Protein AF-X1SZW8-F1 (afdb_monomer_lite)

Structure (mmCIF, N/CA/C/O backbone):
data_AF-X1SZW8-F1
#
_entry.id   AF-X1SZW8-F1
#
loop_
_atom_site.group_PDB
_atom_site.id
_atom_site.type_symbol
_atom_site.label_atom_id
_atom_site.label_alt_id
_atom_site.label_comp_id
_atom_site.label_asym_id
_atom_site.label_entity_id
_atom_site.label_seq_id
_atom_site.pdbx_PDB_ins_code
_atom_site.Cartn_x
_atom_site.Cartn_y
_atom_site.Cartn_z
_atom_site.occupancy
_atom_site.B_iso_or_equiv
_atom_site.auth_seq_id
_atom_site.auth_comp_id
_atom_site.auth_asym_id
_atom_site.auth_atom_id
_atom_site.pdbx_PDB_model_num
ATOM 1 N N . GLU A 1 1 ? -13.299 18.133 14.222 1.00 63.53 1 GLU A N 1
ATOM 2 C CA . GLU A 1 1 ? -12.780 17.682 15.529 1.00 63.53 1 GLU A CA 1
ATOM 3 C C . GLU A 1 1 ? -12.455 16.186 15.470 1.00 63.53 1 GLU A C 1
ATOM 5 O O . GLU A 1 1 ? -13.213 15.377 15.971 1.00 63.53 1 GLU A O 1
ATOM 10 N N . TYR A 1 2 ? -11.349 15.793 14.825 1.00 72.81 2 TYR A N 1
ATOM 11 C CA . TYR A 1 2 ? -11.016 14.365 14.610 1.00 72.81 2 TYR A CA 1
ATOM 12 C C . TYR A 1 2 ? -9.605 13.991 15.074 1.00 72.81 2 TYR A C 1
ATOM 14 O O . TYR A 1 2 ? -9.124 12.897 14.811 1.00 72.81 2 TYR A O 1
ATOM 22 N N . LYS A 1 3 ? -8.923 14.897 15.783 1.00 77.31 3 LYS A N 1
ATOM 23 C CA . LYS A 1 3 ? -7.524 14.712 16.203 1.00 77.31 3 LYS A CA 1
ATOM 24 C C . LYS A 1 3 ? -7.320 13.532 17.163 1.00 77.31 3 LYS A C 1
ATOM 26 O O . LYS A 1 3 ? -6.199 13.070 17.306 1.00 77.31 3 LYS A O 1
ATOM 31 N N . ASN A 1 4 ? -8.398 13.058 17.791 1.00 86.06 4 ASN A N 1
ATOM 32 C CA . ASN A 1 4 ? -8.386 11.962 18.760 1.00 86.06 4 ASN A CA 1
ATOM 33 C C . ASN A 1 4 ? -9.104 10.709 18.239 1.00 86.06 4 ASN A C 1
ATOM 35 O O . ASN A 1 4 ? -9.448 9.838 19.038 1.00 86.06 4 ASN A O 1
ATOM 39 N N . ALA A 1 5 ? -9.388 10.643 16.935 1.00 90.19 5 ALA A N 1
ATOM 40 C CA . ALA A 1 5 ? -9.965 9.448 16.351 1.00 90.19 5 ALA A CA 1
ATOM 41 C C . ALA A 1 5 ? -8.946 8.301 16.402 1.00 90.19 5 ALA A C 1
ATOM 43 O O . ALA A 1 5 ? -7.754 8.528 16.199 1.00 90.19 5 ALA A O 1
ATOM 44 N N . ARG A 1 6 ? -9.408 7.092 16.721 1.00 92.00 6 ARG A N 1
ATOM 45 C CA . ARG A 1 6 ? -8.551 5.913 16.897 1.00 92.00 6 ARG A CA 1
ATOM 46 C C . ARG A 1 6 ? -9.151 4.703 16.208 1.00 92.00 6 ARG A C 1
ATOM 48 O O . ARG A 1 6 ? -10.370 4.558 16.142 1.00 92.00 6 ARG A O 1
ATOM 55 N N . THR A 1 7 ? -8.284 3.829 15.727 1.00 91.94 7 THR A N 1
ATOM 56 C CA . THR A 1 7 ? -8.632 2.503 15.210 1.00 91.94 7 THR A CA 1
ATOM 57 C C . THR A 1 7 ? -8.729 1.481 16.352 1.00 91.94 7 THR A C 1
ATOM 59 O O . THR A 1 7 ? -8.093 1.668 17.396 1.00 91.94 7 THR A O 1
ATOM 62 N N . PRO A 1 8 ? -9.480 0.377 16.178 1.00 91.31 8 PRO A N 1
ATOM 63 C CA . PRO A 1 8 ? -9.496 -0.731 17.130 1.00 91.31 8 PRO A CA 1
ATOM 64 C C . PRO A 1 8 ? -8.089 -1.209 17.511 1.00 91.31 8 PRO A C 1
ATOM 66 O O . PRO A 1 8 ? -7.799 -1.346 18.696 1.00 91.31 8 PRO A O 1
ATOM 69 N N . ILE A 1 9 ? -7.172 -1.354 16.545 1.00 90.75 9 ILE A N 1
ATOM 70 C CA . ILE A 1 9 ? -5.812 -1.835 16.830 1.00 90.75 9 ILE A CA 1
ATOM 71 C C . ILE A 1 9 ? -4.988 -0.870 17.697 1.00 90.75 9 ILE A C 1
ATOM 73 O O . ILE A 1 9 ? -4.223 -1.305 18.557 1.00 90.75 9 ILE A O 1
ATOM 77 N N . GLU A 1 10 ? -5.169 0.442 17.545 1.00 90.62 10 GLU A N 1
ATOM 78 C CA . GLU A 1 10 ? -4.519 1.435 18.412 1.00 90.62 10 GLU A CA 1
ATOM 79 C C . GLU A 1 10 ? -5.088 1.399 19.838 1.00 90.62 10 GLU A C 1
ATOM 81 O O . GLU A 1 10 ? -4.346 1.554 20.811 1.00 90.62 10 GLU A O 1
ATOM 86 N N . VAL A 1 11 ? -6.396 1.154 19.985 1.00 90.75 11 VAL A N 1
ATOM 87 C CA . VAL A 1 11 ? -7.039 0.958 21.295 1.00 90.75 11 VAL A CA 1
ATOM 88 C C . VAL A 1 11 ? -6.495 -0.299 21.974 1.00 90.75 11 VAL A C 1
ATOM 90 O O . VAL A 1 11 ? -6.171 -0.260 23.164 1.00 90.75 11 VAL A O 1
ATOM 93 N N . GLU A 1 12 ? -6.338 -1.394 21.229 1.00 90.56 12 GLU A N 1
ATOM 94 C CA . GLU A 1 12 ? -5.722 -2.627 21.725 1.00 90.56 12 GLU A CA 1
ATOM 95 C C . GLU A 1 12 ? -4.294 -2.400 22.211 1.00 90.56 12 GLU A C 1
ATOM 97 O O . GLU A 1 12 ? -3.946 -2.795 23.329 1.00 90.56 12 GLU A O 1
ATOM 102 N N . GLN A 1 13 ? -3.475 -1.728 21.402 1.00 89.44 13 GLN A N 1
ATOM 103 C CA . GLN A 1 13 ? -2.100 -1.390 21.757 1.00 89.44 13 GLN A CA 1
ATOM 104 C C . GLN A 1 13 ? -2.043 -0.527 23.016 1.00 89.44 13 GLN A C 1
ATOM 106 O O . GLN A 1 13 ? -1.270 -0.830 23.926 1.00 89.44 13 GLN A O 1
ATOM 111 N N . GLU A 1 14 ? -2.897 0.494 23.120 1.00 88.25 14 GLU A N 1
ATOM 112 C CA . GLU A 1 14 ? -2.963 1.345 24.304 1.00 88.25 14 GLU A CA 1
ATOM 113 C C . GLU A 1 14 ? -3.324 0.521 25.546 1.00 88.25 14 GLU A C 1
ATOM 115 O O . GLU A 1 14 ? -2.597 0.555 26.537 1.00 88.25 14 GLU A O 1
ATOM 120 N N . VAL A 1 15 ? -4.398 -0.274 25.494 1.00 88.12 15 VAL A N 1
ATOM 121 C CA . VAL A 1 15 ? -4.843 -1.105 26.625 1.00 88.12 15 VAL A CA 1
ATOM 122 C C . VAL A 1 15 ? -3.770 -2.105 27.052 1.00 88.12 15 VAL A C 1
ATOM 124 O O . VAL A 1 15 ? -3.582 -2.336 28.247 1.00 88.12 15 VAL A O 1
ATOM 127 N N . ARG A 1 16 ? -3.049 -2.683 26.090 1.00 87.12 16 ARG A N 1
ATOM 128 C CA . ARG A 1 16 ? -1.999 -3.674 26.343 1.00 87.12 16 ARG A CA 1
ATOM 129 C C . ARG A 1 16 ? -0.692 -3.045 26.837 1.00 87.12 16 ARG A C 1
ATOM 131 O O . ARG A 1 16 ? 0.057 -3.713 27.544 1.00 87.12 16 ARG A O 1
ATOM 138 N N . SER A 1 17 ? -0.437 -1.782 26.486 1.00 82.94 17 SER A N 1
ATOM 139 C CA . SER A 1 17 ? 0.718 -0.996 26.943 1.00 82.94 17 SER A CA 1
ATOM 140 C C . SER A 1 17 ? 0.560 -0.435 28.359 1.00 82.94 17 SER A C 1
ATOM 142 O O . SER A 1 17 ? 1.560 -0.114 29.003 1.00 82.94 17 SER A O 1
ATOM 144 N N . LEU A 1 18 ? -0.674 -0.339 28.874 1.00 77.94 18 LEU A N 1
ATOM 145 C CA . LEU A 1 18 ? -0.909 0.088 30.249 1.00 77.94 18 LEU A CA 1
ATOM 146 C C . LEU A 1 18 ? -0.235 -0.899 31.216 1.00 77.94 18 LEU A C 1
ATOM 148 O O . LEU A 1 18 ? -0.423 -2.115 31.087 1.00 77.94 18 LEU A O 1
ATOM 152 N N . PRO A 1 19 ? 0.538 -0.410 32.206 1.00 65.00 19 PRO A N 1
ATOM 153 C CA . PRO A 1 19 ? 1.166 -1.284 33.180 1.00 65.00 19 PRO A CA 1
ATOM 154 C C . PRO A 1 19 ? 0.070 -2.106 33.854 1.00 65.00 19 PRO A C 1
ATOM 156 O O . PRO A 1 19 ? -0.912 -1.550 34.352 1.00 65.00 19 PRO A O 1
ATOM 159 N N . ARG A 1 20 ? 0.225 -3.440 33.865 1.00 60.56 20 ARG A N 1
ATOM 160 C CA . ARG A 1 20 ? -0.620 -4.318 34.682 1.00 60.56 20 ARG A CA 1
ATOM 161 C C . ARG A 1 20 ? -0.541 -3.752 36.086 1.00 60.56 20 ARG A C 1
ATOM 163 O O . ARG A 1 20 ? 0.530 -3.833 36.678 1.00 60.56 20 ARG A O 1
ATOM 170 N N . ALA A 1 21 ? -1.618 -3.126 36.563 1.00 48.28 21 ALA A N 1
ATOM 171 C CA . ALA A 1 21 ? -1.674 -2.562 37.899 1.00 48.28 21 ALA A CA 1
ATOM 172 C C . ALA A 1 21 ? -1.266 -3.680 38.858 1.00 48.28 21 ALA A C 1
ATOM 174 O O . ALA A 1 21 ? -2.032 -4.617 39.094 1.00 48.28 21 ALA A O 1
ATOM 175 N N . GLN A 1 22 ? -0.006 -3.642 39.295 1.00 44.75 22 GLN A N 1
ATOM 176 C CA . GLN A 1 22 ? 0.525 -4.621 40.210 1.00 44.75 22 GLN A CA 1
ATOM 177 C C . GLN A 1 22 ? -0.301 -4.455 41.471 1.00 44.75 22 GLN A C 1
ATOM 179 O O . GLN A 1 22 ? -0.381 -3.371 42.049 1.00 44.75 22 GLN A O 1
ATOM 184 N N . SER A 1 23 ? -0.971 -5.549 41.815 1.00 42.88 23 SER A N 1
ATOM 185 C CA . SER A 1 23 ? -1.473 -5.875 43.136 1.00 42.88 23 SER A CA 1
ATOM 186 C C . SER A 1 23 ? -0.707 -5.107 44.209 1.00 42.88 23 SER A C 1
ATOM 188 O O . SER A 1 23 ? 0.442 -5.422 44.529 1.00 42.88 23 SER A O 1
ATOM 190 N N . ARG A 1 24 ? -1.355 -4.073 44.745 1.00 37.94 24 ARG A N 1
ATOM 191 C CA . ARG A 1 24 ? -0.925 -3.373 45.947 1.00 37.94 24 ARG A CA 1
ATOM 192 C C . ARG A 1 24 ? -0.926 -4.413 47.072 1.00 37.94 24 ARG A C 1
ATOM 194 O O . ARG A 1 24 ? -1.985 -4.775 47.559 1.00 37.94 24 ARG A O 1
ATOM 201 N N . GLY A 1 25 ? 0.264 -4.918 47.395 1.00 38.09 25 GLY A N 1
ATOM 202 C CA . GLY A 1 25 ? 0.614 -5.654 48.610 1.00 38.09 25 GLY A CA 1
ATOM 203 C C . GLY A 1 25 ? -0.209 -6.899 48.952 1.00 38.09 25 GLY A C 1
ATOM 204 O O . GLY A 1 25 ? -1.252 -6.789 49.580 1.00 38.09 25 GLY A O 1
ATOM 205 N N . GLN A 1 26 ? 0.363 -8.082 48.726 1.00 35.72 26 GLN A N 1
ATOM 206 C CA . GLN A 1 26 ? 0.536 -9.075 49.795 1.00 35.72 26 GLN A CA 1
ATOM 207 C C . GLN A 1 26 ? 1.575 -10.122 49.373 1.00 35.72 26 GLN A C 1
ATOM 209 O O . GLN A 1 26 ? 1.598 -10.589 48.238 1.00 35.72 26 GLN A O 1
ATOM 214 N N . LYS A 1 27 ? 2.503 -10.389 50.295 1.00 37.78 27 LYS A N 1
ATOM 215 C CA . LYS A 1 27 ? 3.589 -11.366 50.188 1.00 37.78 27 LYS A CA 1
ATOM 216 C C . LYS A 1 27 ? 3.047 -12.808 50.196 1.00 37.78 27 LYS A C 1
ATOM 218 O O . LYS A 1 27 ? 1.927 -13.048 50.628 1.00 37.78 27 LYS A O 1
ATOM 223 N N . SER A 1 28 ? 3.959 -13.711 49.821 1.00 35.78 28 SER A N 1
ATOM 224 C CA . SER A 1 28 ? 4.047 -15.165 50.060 1.00 35.78 28 SER A CA 1
ATOM 225 C C . SER A 1 28 ? 3.277 -16.154 49.167 1.00 35.78 28 SER A C 1
ATOM 227 O O . SER A 1 28 ? 2.110 -16.452 49.378 1.00 35.78 28 SER A O 1
ATOM 229 N N . GLU A 1 29 ? 4.092 -16.764 48.295 1.00 36.00 29 GLU A N 1
ATOM 230 C CA . GLU A 1 29 ? 4.323 -18.212 48.132 1.00 36.00 29 GLU A CA 1
ATOM 231 C C . GLU A 1 29 ? 3.630 -19.011 47.011 1.00 36.00 29 GLU A C 1
ATOM 233 O O . GLU A 1 29 ? 2.548 -18.665 46.540 1.00 36.00 29 GLU A O 1
ATOM 238 N N . PRO A 1 30 ? 4.343 -20.031 46.474 1.00 61.56 30 PRO A N 1
ATOM 239 C CA . PRO A 1 30 ? 4.218 -20.462 45.091 1.00 61.56 30 PRO A CA 1
ATOM 240 C C . PRO A 1 30 ? 3.314 -21.688 44.973 1.00 61.56 30 PRO A C 1
ATOM 242 O O . PRO A 1 30 ? 3.456 -22.614 45.765 1.00 61.56 30 PRO A O 1
ATOM 245 N N . ARG A 1 31 ? 2.456 -21.747 43.941 1.00 37.62 31 ARG A N 1
ATOM 246 C CA . ARG A 1 31 ? 2.095 -22.983 43.212 1.00 37.62 31 ARG A CA 1
ATOM 247 C C . ARG A 1 31 ? 1.006 -22.754 42.160 1.00 37.62 31 ARG A C 1
ATOM 249 O O . ARG A 1 31 ? 0.017 -22.069 42.393 1.00 37.62 31 ARG A O 1
ATOM 256 N N . THR A 1 32 ? 1.175 -23.478 41.053 1.00 36.16 32 THR A N 1
ATOM 257 C CA . THR A 1 32 ? 0.216 -23.744 39.962 1.00 36.16 32 THR A CA 1
ATOM 258 C C . THR A 1 32 ? 0.095 -22.653 38.893 1.00 36.16 32 THR A C 1
ATOM 260 O O . THR A 1 32 ? -0.867 -21.889 38.819 1.00 36.16 32 THR A O 1
ATOM 263 N N . SER A 1 33 ? 1.095 -22.616 38.009 1.00 49.69 33 SER A N 1
ATOM 264 C CA . SER A 1 33 ? 0.982 -21.997 36.690 1.00 49.69 33 SER A CA 1
ATOM 265 C C . SER A 1 33 ? -0.077 -22.728 35.853 1.00 49.69 33 SER A C 1
ATOM 267 O O . SER A 1 33 ? -0.248 -23.933 35.997 1.00 49.69 33 SER A O 1
ATOM 269 N N . VAL A 1 34 ? -0.765 -21.965 34.993 1.00 45.78 34 VAL A 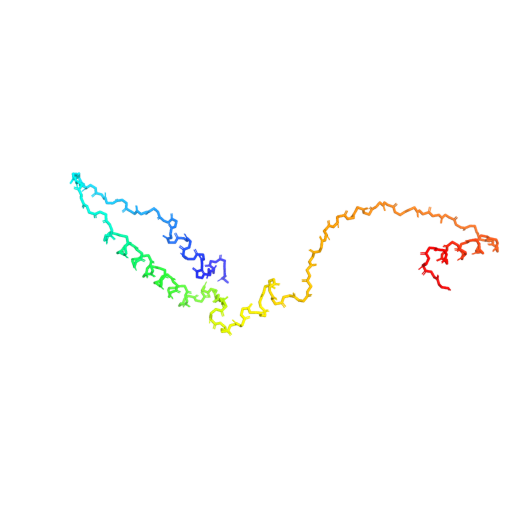N 1
ATOM 270 C CA . VAL A 1 34 ? -1.653 -22.332 33.861 1.00 45.78 34 VAL A CA 1
ATOM 271 C C . VAL A 1 34 ? -3.051 -21.685 33.935 1.00 45.78 34 VAL A C 1
ATOM 273 O O . VAL A 1 34 ? -3.565 -21.297 32.896 1.00 45.78 34 VAL A O 1
ATOM 276 N N . ARG A 1 35 ? -3.644 -21.412 35.110 1.00 42.84 35 ARG A N 1
ATOM 277 C CA . ARG A 1 35 ? -5.016 -20.831 35.181 1.00 42.84 35 ARG A CA 1
ATOM 278 C C . ARG A 1 35 ? -5.098 -19.297 35.311 1.00 42.84 35 ARG A C 1
ATOM 280 O O . ARG A 1 35 ? -6.156 -18.708 35.113 1.00 42.84 35 ARG A O 1
ATOM 287 N N . GLY A 1 36 ? -3.987 -18.625 35.617 1.00 45.59 36 GLY A N 1
ATOM 288 C CA . GLY A 1 36 ? -3.947 -17.163 35.793 1.00 45.59 36 GLY A CA 1
ATOM 289 C C . GLY A 1 36 ? -3.864 -16.339 34.497 1.00 45.59 36 GLY A C 1
ATOM 290 O O . GLY A 1 36 ? -4.090 -15.131 34.533 1.00 45.59 36 GLY A O 1
ATOM 291 N N . SER A 1 37 ? -3.536 -16.958 33.357 1.00 55.44 37 SER A N 1
ATOM 292 C CA . SER A 1 37 ? -3.341 -16.263 32.073 1.00 55.44 37 SER A CA 1
ATOM 293 C C . SER A 1 37 ? -4.664 -15.885 31.400 1.00 55.44 37 SER A C 1
ATOM 295 O O . SER A 1 37 ? -4.839 -14.726 31.026 1.00 55.44 37 SER A O 1
ATOM 297 N N . GLU A 1 38 ? -5.626 -16.805 31.327 1.00 54.91 38 GLU A N 1
ATOM 298 C CA . GLU A 1 38 ? -6.911 -16.605 30.629 1.00 54.91 38 GLU A CA 1
ATOM 299 C C . GLU A 1 38 ? -7.762 -15.490 31.253 1.00 54.91 38 GLU A C 1
ATOM 301 O O . GLU A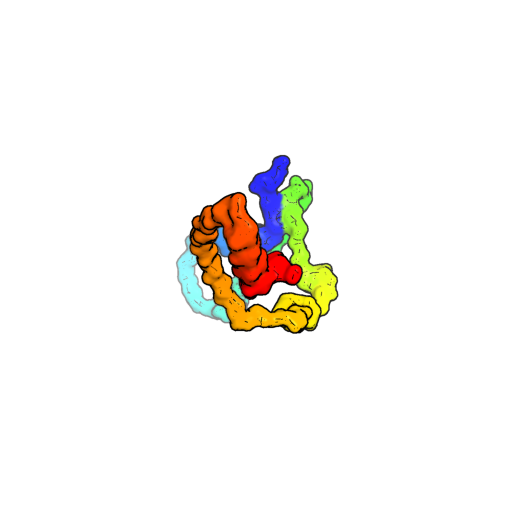 1 38 ? -8.347 -14.667 30.549 1.00 54.91 38 GLU A O 1
ATOM 306 N N . VAL A 1 39 ? -7.774 -15.398 32.589 1.00 59.53 39 VAL A N 1
ATOM 307 C CA . VAL A 1 39 ? -8.512 -14.350 33.318 1.00 59.53 39 VAL A CA 1
ATOM 308 C C . VAL A 1 39 ? -7.957 -12.958 32.991 1.00 59.53 39 VAL A C 1
ATOM 310 O O . VAL A 1 39 ? -8.706 -11.981 32.933 1.00 59.53 39 VAL A O 1
ATOM 313 N N . SER A 1 40 ? -6.648 -12.860 32.732 1.00 77.25 40 SER A N 1
ATOM 314 C CA . SER A 1 40 ? -6.009 -11.599 32.354 1.00 77.25 40 SER A CA 1
ATOM 315 C C . SER A 1 40 ? -6.336 -11.185 30.917 1.00 77.25 40 SER A C 1
ATOM 317 O O . SER A 1 40 ? -6.605 -10.009 30.677 1.00 77.25 40 SER A O 1
ATOM 319 N N . GLU A 1 41 ? -6.408 -12.134 29.980 1.00 80.88 41 GLU A N 1
ATOM 320 C CA . GLU A 1 41 ? -6.751 -11.850 28.581 1.00 80.88 41 GLU A CA 1
ATOM 321 C C . GLU A 1 41 ? -8.228 -11.512 28.397 1.00 80.88 41 GLU A C 1
ATOM 323 O O . GLU A 1 41 ? -8.560 -10.547 27.711 1.00 80.88 41 GLU A O 1
ATOM 328 N N . ALA A 1 42 ? -9.122 -12.236 29.072 1.00 84.56 42 ALA A N 1
ATOM 329 C CA . ALA A 1 42 ? -10.548 -11.926 29.058 1.00 84.56 42 ALA A CA 1
ATOM 330 C C . ALA A 1 42 ? -10.829 -10.511 29.596 1.00 84.56 42 ALA A C 1
ATOM 332 O O . ALA A 1 42 ? -11.688 -9.798 29.075 1.00 84.56 42 ALA A O 1
ATOM 333 N N . LYS A 1 43 ? -10.076 -10.072 30.616 1.00 87.12 43 LYS A N 1
ATOM 334 C CA . LYS A 1 43 ? -10.180 -8.713 31.163 1.00 87.12 43 LYS A CA 1
ATOM 335 C C . LYS A 1 43 ? -9.688 -7.652 30.174 1.00 87.12 43 LYS A C 1
ATOM 337 O O . LYS A 1 43 ? -10.318 -6.605 30.061 1.00 87.12 43 LYS A O 1
ATOM 342 N N . ILE A 1 44 ? -8.603 -7.933 29.452 1.00 85.81 44 ILE A N 1
ATOM 343 C CA . ILE A 1 44 ? -8.070 -7.049 28.406 1.00 85.81 44 ILE A CA 1
ATOM 344 C C . ILE A 1 44 ? -9.088 -6.891 27.271 1.00 85.81 44 ILE A C 1
ATOM 346 O O . ILE A 1 44 ? -9.418 -5.761 26.923 1.00 85.81 44 ILE A O 1
ATOM 350 N N . LYS A 1 45 ? -9.662 -7.994 26.770 1.00 88.69 45 LYS A N 1
ATOM 351 C CA . LYS A 1 45 ? -10.686 -7.965 25.710 1.00 88.69 45 LYS A CA 1
ATOM 352 C C . LYS A 1 45 ? -11.897 -7.109 26.086 1.00 88.69 45 LYS A C 1
ATOM 354 O O . LYS A 1 45 ? -12.328 -6.281 25.297 1.00 88.69 45 LYS A O 1
ATOM 359 N N . ARG A 1 46 ? -12.405 -7.245 27.316 1.00 90.88 46 ARG A N 1
ATOM 360 C CA . ARG A 1 46 ? -13.525 -6.416 27.803 1.00 90.88 46 ARG A CA 1
ATOM 361 C C . ARG A 1 46 ? -13.192 -4.926 27.830 1.00 90.88 46 ARG A C 1
ATOM 363 O O . ARG A 1 46 ? -14.041 -4.110 27.499 1.00 90.88 46 ARG A O 1
ATOM 370 N N . LEU A 1 47 ? -11.973 -4.573 28.235 1.00 89.88 47 LEU A N 1
ATOM 371 C CA . LEU A 1 47 ? -11.541 -3.178 28.303 1.00 89.88 47 LEU A CA 1
ATOM 372 C C . LEU A 1 47 ? -11.372 -2.560 26.907 1.00 89.88 47 LEU A C 1
ATOM 374 O O . LEU A 1 47 ? -11.673 -1.383 26.723 1.00 89.88 47 LEU A O 1
ATOM 378 N N . ILE A 1 48 ? -10.915 -3.353 25.935 1.00 89.88 48 ILE A N 1
ATOM 379 C CA . ILE A 1 48 ? -10.844 -2.956 24.524 1.00 89.88 48 ILE A CA 1
ATOM 380 C C . ILE A 1 48 ? -12.248 -2.689 23.987 1.00 89.88 48 ILE A C 1
ATOM 382 O O . ILE A 1 48 ? -12.487 -1.607 23.457 1.00 89.88 48 ILE A O 1
ATOM 386 N N . GLU A 1 49 ? -13.173 -3.630 24.186 1.00 91.81 49 GLU A N 1
ATOM 387 C CA . GLU A 1 49 ? -14.564 -3.508 23.735 1.00 91.81 49 GLU A CA 1
ATOM 388 C C . GLU A 1 49 ? -15.229 -2.257 24.316 1.00 91.81 49 GLU A C 1
ATOM 390 O O . GLU A 1 49 ? -15.801 -1.448 23.589 1.00 91.81 49 GLU A O 1
ATOM 395 N N . GLN A 1 50 ? -15.068 -2.037 25.625 1.00 92.56 50 GLN A N 1
ATOM 396 C CA . GLN A 1 50 ? -15.613 -0.862 26.296 1.00 92.56 50 GLN A CA 1
ATOM 397 C C . GLN A 1 50 ? -15.071 0.440 25.688 1.00 92.56 50 GLN A C 1
ATOM 399 O O . GLN A 1 50 ? -15.845 1.332 25.346 1.00 92.56 50 GLN A O 1
ATOM 404 N N . LYS A 1 51 ? -13.749 0.548 25.503 1.00 90.00 51 LYS A N 1
ATOM 405 C CA . LYS A 1 51 ? -13.142 1.736 24.886 1.00 90.00 51 LYS A CA 1
ATOM 406 C C . LYS A 1 51 ? -13.580 1.933 23.434 1.00 90.00 51 LYS A C 1
ATOM 408 O O . LYS A 1 51 ? -13.775 3.072 23.016 1.00 90.00 51 LYS A O 1
ATOM 413 N N . CYS A 1 52 ? -13.727 0.854 22.667 1.00 89.75 52 CYS A N 1
ATOM 414 C CA . CYS A 1 52 ? -14.211 0.928 21.291 1.00 89.75 52 CYS A CA 1
ATOM 415 C C . CYS A 1 52 ? -15.659 1.429 21.247 1.00 89.75 52 CYS A C 1
ATOM 417 O O . CYS A 1 52 ? -15.953 2.331 20.464 1.00 89.75 52 CYS A O 1
ATOM 419 N N . SER A 1 53 ? -16.529 0.939 22.137 1.00 91.56 53 SER A N 1
ATOM 420 C CA . SER A 1 53 ? -17.908 1.428 22.275 1.00 91.56 53 SER A CA 1
ATOM 421 C C . SER A 1 53 ? -17.947 2.920 22.618 1.00 91.56 53 SER A C 1
ATOM 423 O O . SER A 1 53 ? -18.611 3.695 21.933 1.00 91.56 53 SER A O 1
ATOM 425 N N . GLU A 1 54 ? -17.162 3.357 23.610 1.00 92.50 54 GLU A N 1
ATOM 426 C CA . GLU A 1 54 ? -17.086 4.768 24.020 1.00 92.50 54 GLU A CA 1
ATOM 427 C C . GLU A 1 54 ? -16.611 5.695 22.887 1.00 92.50 54 GLU A C 1
ATOM 429 O O . GLU A 1 54 ? -17.064 6.836 22.773 1.00 92.50 54 GLU A O 1
ATOM 434 N N . LEU A 1 55 ? -15.670 5.237 22.055 1.00 90.38 55 LEU A N 1
ATOM 435 C CA . LEU A 1 55 ? -15.190 5.993 20.896 1.00 90.38 55 LEU A CA 1
ATOM 436 C C . LEU A 1 55 ? -16.198 5.981 19.745 1.00 90.38 55 LEU A C 1
ATOM 438 O O . LEU A 1 55 ? -16.326 6.988 19.045 1.00 90.38 55 LEU A O 1
ATOM 442 N N . SER A 1 56 ? -16.923 4.876 19.563 1.00 90.81 56 SER A N 1
ATOM 443 C CA . SER A 1 56 ? -17.971 4.747 18.550 1.00 90.81 56 SER A CA 1
ATOM 444 C C . SER A 1 56 ? -19.119 5.715 18.824 1.00 90.81 56 SER A C 1
ATOM 446 O O . SER A 1 56 ? -19.532 6.441 17.924 1.00 90.81 56 SER A O 1
ATOM 448 N N . GLU A 1 57 ? -19.582 5.800 20.075 1.00 91.81 57 GLU A N 1
ATOM 449 C CA . GLU A 1 57 ? -20.627 6.747 20.495 1.00 91.81 57 GLU A CA 1
ATOM 450 C C . GLU A 1 57 ? -20.226 8.210 20.258 1.00 91.81 57 GLU A C 1
ATOM 452 O O . GLU A 1 57 ? -21.062 9.050 19.932 1.00 91.81 57 GLU A O 1
ATOM 457 N N . LYS A 1 58 ? -18.931 8.517 20.375 1.00 90.62 58 LYS A N 1
ATOM 458 C CA . LYS A 1 58 ? -18.375 9.857 20.137 1.00 90.62 58 LYS A CA 1
ATOM 459 C C . LYS A 1 58 ? -18.091 10.153 18.660 1.00 90.62 58 LYS A C 1
ATOM 461 O O . LYS A 1 58 ? -17.625 11.247 18.356 1.00 90.62 58 LYS A O 1
ATOM 466 N N . GLY A 1 59 ? -18.305 9.195 17.752 1.00 90.44 59 GLY A N 1
ATOM 467 C CA . GLY A 1 59 ? -17.938 9.328 16.336 1.00 90.44 59 GLY A CA 1
ATOM 468 C C . GLY A 1 59 ? -16.425 9.425 16.095 1.00 90.44 59 GLY A C 1
ATOM 469 O O . GLY A 1 59 ? -15.990 9.955 15.076 1.00 90.44 59 GLY A O 1
ATOM 470 N N . LEU A 1 60 ? -15.617 8.945 17.046 1.00 93.56 60 LEU A N 1
ATOM 471 C CA . LEU A 1 60 ? -14.151 8.976 17.011 1.00 93.56 60 LEU A CA 1
ATOM 472 C C . LEU A 1 60 ? -13.538 7.597 16.720 1.00 93.56 60 LEU A C 1
ATOM 474 O O . LEU A 1 60 ? -12.318 7.478 16.630 1.00 93.56 60 LEU A O 1
ATOM 478 N N . LEU A 1 61 ? -14.350 6.549 16.576 1.00 93.00 61 LEU A N 1
ATOM 479 C CA . LEU A 1 61 ? -13.859 5.233 16.181 1.00 93.00 61 LEU A CA 1
ATOM 480 C C . LEU A 1 61 ? -13.686 5.166 14.660 1.00 93.00 61 LEU A C 1
ATOM 482 O O . LEU A 1 61 ? -14.650 5.280 13.903 1.00 93.00 61 LEU A O 1
ATOM 486 N N . ILE A 1 62 ? -12.452 4.945 14.213 1.00 93.06 62 ILE A N 1
ATOM 487 C CA . ILE A 1 62 ? -12.144 4.684 12.807 1.00 93.06 62 ILE A CA 1
ATOM 488 C C . ILE A 1 62 ? -12.430 3.211 12.538 1.00 93.06 62 ILE A C 1
ATOM 490 O O . ILE A 1 62 ? -11.800 2.332 13.125 1.00 93.06 62 ILE A O 1
ATOM 494 N N . LYS A 1 63 ? -13.373 2.932 11.635 1.00 90.94 63 LYS A N 1
ATOM 495 C CA . LYS A 1 63 ? -13.694 1.560 11.240 1.00 90.94 63 LYS A CA 1
ATOM 496 C C . LYS A 1 63 ? -12.480 0.923 10.558 1.00 90.94 63 LYS A C 1
ATOM 498 O O . LYS A 1 63 ? -11.962 1.461 9.584 1.00 90.94 63 LYS A O 1
ATOM 503 N N . GLN A 1 64 ? -12.062 -0.231 11.060 1.00 91.19 64 GLN A N 1
ATOM 504 C CA . GLN A 1 64 ? -10.984 -1.036 10.498 1.00 91.19 64 GLN A CA 1
ATOM 505 C C . GLN A 1 64 ? -11.584 -2.322 9.934 1.00 91.19 64 GLN A C 1
ATOM 507 O O . GLN A 1 64 ? -12.417 -2.942 10.591 1.00 91.19 64 GLN A O 1
ATOM 512 N N . TRP A 1 65 ? -11.196 -2.687 8.713 1.00 92.56 65 TRP A N 1
ATOM 513 C CA . TRP A 1 65 ? -11.574 -3.951 8.083 1.00 92.56 65 TRP A CA 1
ATOM 514 C C . TRP A 1 65 ? -10.334 -4.827 7.994 1.00 92.56 65 TRP A C 1
ATOM 516 O O . TRP A 1 65 ? -9.294 -4.378 7.509 1.00 92.56 65 TRP A O 1
ATOM 526 N N . ASP A 1 66 ? -10.443 -6.051 8.485 1.00 90.62 66 ASP A N 1
ATOM 527 C CA . ASP A 1 66 ? -9.492 -7.118 8.209 1.00 90.62 66 ASP A CA 1
ATOM 528 C C . ASP A 1 66 ? -10.037 -8.024 7.095 1.00 90.62 66 ASP A C 1
ATOM 530 O O . ASP A 1 66 ? -11.111 -7.779 6.538 1.00 90.62 66 ASP A O 1
ATOM 534 N N . LEU A 1 67 ? -9.248 -9.030 6.718 1.00 91.50 67 LEU A N 1
ATOM 535 C CA . LEU A 1 67 ? -9.599 -9.958 5.642 1.00 91.50 67 LEU A CA 1
ATOM 536 C C . LEU A 1 67 ? -10.819 -10.811 6.009 1.00 91.50 67 LEU A C 1
ATOM 538 O O . LEU A 1 67 ? -11.655 -11.062 5.144 1.00 91.50 67 LEU A O 1
ATOM 542 N N . ASP A 1 68 ? -10.948 -11.181 7.286 1.00 90.38 68 ASP A N 1
ATOM 543 C CA . ASP A 1 68 ? -12.072 -11.965 7.800 1.00 90.38 68 ASP A CA 1
ATOM 544 C C . ASP A 1 68 ? -13.379 -11.157 7.749 1.00 90.38 68 ASP A C 1
ATOM 546 O O . ASP A 1 68 ? -14.420 -11.672 7.349 1.00 90.38 68 ASP A O 1
ATOM 550 N N . PHE A 1 69 ? -13.333 -9.865 8.093 1.00 91.38 69 PHE A N 1
ATOM 551 C CA . PHE A 1 69 ? -14.492 -8.972 8.079 1.00 91.38 69 PHE A CA 1
ATOM 552 C C . PHE A 1 69 ? -15.097 -8.804 6.681 1.00 91.38 69 PHE A C 1
ATOM 554 O O . PHE A 1 69 ? -16.309 -8.620 6.557 1.00 91.38 69 PHE A O 1
ATOM 561 N N . ILE A 1 70 ? -14.266 -8.833 5.636 1.00 93.00 70 ILE A N 1
ATOM 562 C CA . ILE A 1 70 ? -14.708 -8.686 4.241 1.00 93.00 70 ILE A CA 1
ATOM 563 C C . ILE A 1 70 ? -14.861 -10.022 3.504 1.00 93.00 70 ILE A C 1
ATOM 565 O O . ILE A 1 70 ? -15.153 -9.992 2.311 1.00 93.00 70 ILE A O 1
ATOM 569 N N . ASP A 1 71 ? -14.664 -11.154 4.188 1.00 93.19 71 ASP A N 1
ATOM 570 C CA . ASP A 1 71 ? -14.682 -12.502 3.600 1.00 93.19 71 ASP A CA 1
ATOM 571 C C . ASP A 1 71 ? -13.768 -12.611 2.361 1.00 93.19 71 ASP A C 1
ATOM 573 O O . ASP A 1 71 ? -14.158 -13.070 1.285 1.00 93.19 71 ASP A O 1
ATOM 577 N N . ALA A 1 72 ? -12.543 -12.085 2.480 1.00 91.38 72 ALA A N 1
ATOM 578 C CA . ALA A 1 72 ? -11.600 -12.042 1.367 1.00 91.38 72 ALA A CA 1
ATOM 579 C C . ALA A 1 72 ? -10.974 -13.414 1.081 1.00 91.38 72 ALA A C 1
ATOM 581 O O . ALA A 1 72 ? -10.453 -14.084 1.973 1.00 91.38 72 ALA A O 1
ATOM 582 N N . ASP A 1 73 ? -10.907 -13.775 -0.202 1.00 94.00 73 ASP A N 1
ATOM 583 C CA . ASP A 1 73 ? -10.142 -14.933 -0.662 1.00 94.00 73 ASP A CA 1
ATOM 584 C C . ASP A 1 73 ? -8.634 -14.658 -0.542 1.00 94.00 73 ASP A C 1
ATOM 586 O O . ASP A 1 73 ? -8.059 -13.833 -1.263 1.00 94.00 73 ASP A O 1
ATOM 590 N N . LEU A 1 74 ? -7.978 -15.378 0.372 1.00 90.69 74 LEU A N 1
ATOM 591 C CA . LEU A 1 74 ? -6.544 -15.256 0.629 1.00 90.69 74 LEU A CA 1
ATOM 592 C C . LEU A 1 74 ? -5.691 -15.569 -0.606 1.00 90.69 74 LEU A C 1
ATOM 594 O O . LEU A 1 74 ? -4.631 -14.963 -0.766 1.00 90.69 74 LEU A O 1
ATOM 598 N N . SER A 1 75 ? -6.164 -16.441 -1.504 1.00 91.94 75 SER A N 1
ATOM 599 C CA . SER A 1 75 ? -5.445 -16.776 -2.739 1.00 91.94 75 SER A CA 1
ATOM 600 C C . SER A 1 75 ? -5.360 -15.598 -3.712 1.00 91.94 75 SER A C 1
ATOM 602 O O . SER A 1 75 ? -4.455 -15.552 -4.541 1.00 91.94 75 SER A O 1
ATOM 604 N N . TRP A 1 76 ? -6.249 -14.612 -3.566 1.00 92.75 76 TRP A N 1
ATOM 605 C CA . TRP A 1 76 ? -6.270 -13.363 -4.330 1.00 92.75 76 TRP A CA 1
ATOM 606 C C . TRP A 1 76 ? -5.635 -12.184 -3.587 1.00 92.75 76 TRP A C 1
ATOM 608 O O . TRP A 1 76 ? -5.569 -11.075 -4.120 1.00 92.75 76 TRP A O 1
ATOM 618 N N . CYS A 1 77 ? -5.123 -12.401 -2.377 1.00 93.06 77 CYS A N 1
ATOM 619 C CA . CYS A 1 77 ? -4.595 -11.336 -1.539 1.00 93.06 77 CYS A CA 1
ATOM 620 C C . CYS A 1 77 ? -3.063 -11.341 -1.467 1.00 93.06 77 CYS A C 1
ATOM 622 O O . CYS A 1 77 ? -2.379 -12.365 -1.543 1.00 93.06 77 CYS A O 1
ATOM 624 N N . GLY A 1 78 ? -2.502 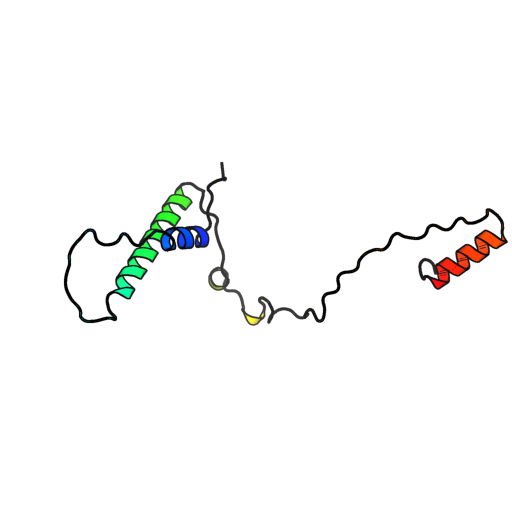-10.146 -1.274 1.00 91.75 78 GLY A N 1
ATOM 625 C CA . GLY A 1 78 ? -1.081 -9.950 -1.008 1.00 91.75 78 GLY A CA 1
ATOM 626 C C . GLY A 1 78 ? -0.167 -10.519 -2.094 1.00 91.75 78 GLY A C 1
ATOM 627 O O . GLY A 1 78 ? -0.341 -10.276 -3.285 1.00 91.75 78 GLY A O 1
ATOM 628 N N . ARG A 1 79 ? 0.870 -11.242 -1.663 1.00 90.69 79 ARG A N 1
ATOM 629 C CA . ARG A 1 79 ? 1.884 -11.801 -2.565 1.00 90.69 79 ARG A CA 1
ATOM 630 C C . ARG A 1 79 ? 1.363 -12.991 -3.367 1.00 90.69 79 ARG A C 1
ATOM 632 O O . ARG A 1 79 ? 1.825 -13.179 -4.484 1.00 90.69 79 ARG A O 1
ATOM 639 N N . GLU A 1 80 ? 0.477 -13.797 -2.788 1.00 90.44 80 GLU A N 1
ATOM 640 C CA . GLU A 1 80 ? -0.041 -15.004 -3.444 1.00 90.44 80 GLU A CA 1
ATOM 641 C C . GLU A 1 80 ? -1.009 -14.646 -4.570 1.00 90.44 80 GLU A C 1
ATOM 643 O O . GLU A 1 80 ? -0.904 -15.215 -5.652 1.00 90.44 80 GLU A O 1
ATOM 648 N N . GLY A 1 81 ? -1.837 -13.619 -4.364 1.00 93.81 81 GLY A N 1
ATOM 649 C CA . GLY A 1 81 ? -2.729 -13.103 -5.402 1.00 93.81 81 GLY A CA 1
ATOM 650 C C . GLY A 1 81 ? -2.069 -12.225 -6.462 1.00 93.81 81 GLY A C 1
ATOM 651 O O . GLY A 1 81 ? -2.710 -11.878 -7.452 1.00 93.81 81 GLY A O 1
ATOM 652 N N . SER A 1 82 ? -0.804 -11.828 -6.286 1.00 93.88 82 SER A N 1
ATOM 653 C CA . SER A 1 82 ? -0.136 -10.948 -7.248 1.00 93.88 82 SER A CA 1
ATOM 654 C C . SER A 1 82 ? 0.416 -11.747 -8.436 1.00 93.88 82 SER A C 1
ATOM 656 O O . SER A 1 82 ? 1.316 -12.569 -8.245 1.00 93.88 82 SER A O 1
ATOM 658 N N . PRO A 1 83 ? -0.001 -11.454 -9.685 1.00 94.19 83 PRO A N 1
ATOM 659 C CA . PRO A 1 83 ? 0.537 -12.120 -10.874 1.00 94.19 83 PRO A CA 1
ATOM 660 C C . PRO A 1 83 ? 1.985 -11.708 -11.184 1.00 94.19 83 PRO A C 1
ATOM 662 O O . PRO A 1 83 ? 2.659 -12.343 -11.992 1.00 94.19 83 PRO A O 1
ATOM 665 N N . THR A 1 84 ? 2.476 -10.633 -10.561 1.00 94.62 84 THR A N 1
ATOM 666 C CA . THR A 1 84 ? 3.841 -10.128 -10.748 1.00 94.62 84 THR A CA 1
ATOM 667 C C . THR A 1 84 ? 4.640 -10.197 -9.450 1.00 94.62 84 THR A C 1
ATOM 669 O O . THR A 1 84 ? 4.092 -10.100 -8.348 1.00 94.62 84 THR A O 1
ATOM 672 N N . LYS A 1 85 ? 5.964 -10.347 -9.570 1.00 94.25 85 LYS A N 1
ATOM 673 C CA . LYS A 1 85 ? 6.895 -10.362 -8.438 1.00 94.25 85 LYS A CA 1
ATOM 674 C C . LYS A 1 85 ? 8.094 -9.474 -8.738 1.00 94.25 85 LYS A C 1
ATOM 676 O O . LYS A 1 85 ? 8.767 -9.660 -9.749 1.00 94.25 85 LYS A O 1
ATOM 681 N N . VAL A 1 86 ? 8.375 -8.529 -7.841 1.00 93.75 86 VAL A N 1
ATOM 682 C CA . VAL A 1 86 ? 9.538 -7.641 -7.955 1.00 93.75 86 VAL A CA 1
ATOM 683 C C . VAL A 1 86 ? 10.814 -8.484 -7.948 1.00 93.75 86 VAL A C 1
ATOM 685 O O . VAL A 1 86 ? 11.093 -9.188 -6.979 1.00 93.75 86 VAL A O 1
ATOM 688 N N . HIS A 1 87 ? 11.578 -8.424 -9.038 1.00 93.44 87 HIS A N 1
ATOM 689 C CA . HIS A 1 87 ? 12.827 -9.173 -9.177 1.00 93.44 87 HIS A CA 1
ATOM 690 C C . HIS A 1 87 ? 14.023 -8.411 -8.599 1.00 93.44 87 HIS A C 1
ATOM 692 O O . HIS A 1 87 ? 14.837 -8.983 -7.876 1.00 93.44 87 HIS A O 1
ATOM 698 N N . ARG A 1 88 ? 14.126 -7.113 -8.903 1.00 94.50 88 ARG A N 1
ATOM 699 C CA . ARG A 1 88 ? 15.224 -6.258 -8.454 1.00 94.50 88 ARG A CA 1
ATOM 700 C C . ARG A 1 88 ? 14.763 -4.810 -8.358 1.00 94.50 88 ARG A C 1
ATOM 702 O O . ARG A 1 88 ? 14.041 -4.342 -9.232 1.00 94.50 88 ARG A O 1
ATOM 709 N N . ILE A 1 89 ? 15.209 -4.111 -7.318 1.00 93.25 89 ILE A N 1
ATOM 710 C CA . ILE A 1 89 ? 14.985 -2.673 -7.144 1.00 93.25 89 ILE A CA 1
ATOM 711 C C . ILE A 1 89 ? 16.297 -1.959 -7.461 1.00 93.25 89 ILE A C 1
ATOM 713 O O . ILE A 1 89 ? 17.352 -2.344 -6.956 1.00 93.25 89 ILE A O 1
ATOM 717 N N . GLN A 1 90 ? 16.234 -0.943 -8.317 1.00 91.81 90 GLN A N 1
ATOM 718 C CA . GLN A 1 90 ? 17.370 -0.097 -8.665 1.00 91.81 90 GLN A CA 1
ATOM 719 C C . GLN A 1 90 ? 17.026 1.358 -8.406 1.00 91.81 90 GLN A C 1
ATOM 721 O O . GLN A 1 90 ? 16.010 1.852 -8.889 1.00 91.81 90 GLN A O 1
ATOM 726 N N . THR A 1 91 ? 17.912 2.049 -7.703 1.00 87.38 91 THR A N 1
ATOM 727 C CA . THR A 1 91 ? 17.854 3.502 -7.585 1.00 87.38 91 THR A CA 1
ATOM 728 C C . THR A 1 91 ? 18.653 4.099 -8.731 1.00 87.38 91 THR A C 1
ATOM 730 O O . THR A 1 91 ? 19.852 3.845 -8.845 1.00 87.38 91 THR A O 1
ATOM 733 N N . VAL A 1 92 ? 17.995 4.880 -9.584 1.00 85.44 92 VAL A N 1
ATOM 734 C CA . VAL A 1 92 ? 18.667 5.659 -10.626 1.00 85.44 92 VAL A CA 1
ATOM 735 C C . VAL A 1 92 ? 18.937 7.063 -10.094 1.00 85.44 92 VAL A C 1
ATOM 737 O O . VAL A 1 92 ? 18.029 7.735 -9.608 1.00 85.44 92 VAL A O 1
ATOM 740 N N . VAL A 1 93 ? 20.195 7.496 -10.151 1.00 81.62 93 VAL A N 1
ATOM 741 C CA . VAL A 1 93 ? 20.564 8.897 -9.930 1.00 81.62 93 VAL A CA 1
ATOM 742 C C . VAL A 1 93 ? 20.593 9.550 -11.300 1.00 81.62 93 VAL A C 1
ATOM 744 O O . VAL A 1 93 ? 21.386 9.159 -12.154 1.00 81.62 93 VAL A O 1
ATOM 747 N N . LEU A 1 94 ? 19.702 10.510 -11.526 1.00 78.50 94 LEU A N 1
ATOM 748 C CA . LEU A 1 94 ? 19.701 11.289 -12.757 1.00 78.50 94 LEU A CA 1
ATOM 749 C C . LEU A 1 94 ? 20.894 12.251 -12.702 1.00 78.50 94 LEU A C 1
ATOM 751 O O . LEU A 1 94 ? 20.867 13.233 -11.961 1.00 78.50 94 LEU A O 1
ATOM 755 N N . ALA A 1 95 ? 21.962 11.939 -13.437 1.00 75.38 95 ALA A N 1
ATOM 756 C CA . ALA A 1 95 ? 23.043 12.889 -13.674 1.00 75.38 95 ALA A CA 1
ATOM 757 C C . ALA A 1 95 ? 22.518 14.045 -14.543 1.00 75.38 95 ALA A C 1
ATOM 759 O O . ALA A 1 95 ? 21.639 13.845 -15.384 1.00 75.38 95 ALA A O 1
ATOM 760 N N . ALA A 1 96 ? 23.018 15.260 -14.305 1.00 61.88 96 ALA A N 1
ATOM 761 C CA . ALA A 1 96 ? 22.595 16.446 -15.042 1.00 61.88 96 ALA A CA 1
ATOM 762 C C . ALA A 1 96 ? 22.810 16.250 -16.552 1.00 61.88 96 ALA A C 1
ATOM 764 O O . ALA A 1 96 ? 23.874 15.816 -16.985 1.00 61.88 96 ALA A O 1
ATOM 765 N N . LYS A 1 97 ? 21.764 16.553 -17.326 1.00 66.25 97 LYS A N 1
ATOM 766 C CA . LYS A 1 97 ? 21.710 16.432 -18.783 1.00 66.25 97 LYS A CA 1
ATOM 767 C C . LYS A 1 97 ? 22.703 17.415 -19.406 1.00 66.25 97 LYS A C 1
ATOM 769 O O . LYS A 1 97 ? 22.598 18.615 -19.160 1.00 66.25 97 LYS A O 1
ATOM 774 N N . GLU A 1 98 ? 23.652 16.914 -20.188 1.00 73.88 98 GLU A N 1
ATOM 775 C CA . GLU A 1 98 ? 24.536 17.758 -20.990 1.00 73.88 98 GLU A CA 1
ATOM 776 C C . GLU A 1 98 ? 23.688 18.556 -21.996 1.00 73.88 98 GLU A C 1
ATOM 778 O O . GLU A 1 98 ? 22.782 18.015 -22.635 1.00 73.88 98 GLU A O 1
ATOM 783 N N . SER A 1 99 ? 23.924 19.865 -22.087 1.00 80.62 99 SER A N 1
ATOM 784 C CA . SER A 1 99 ? 23.331 20.729 -23.109 1.00 80.62 99 SER A CA 1
ATOM 785 C C . SER A 1 99 ? 24.355 20.957 -24.211 1.00 80.62 99 SER A C 1
ATOM 787 O O . SER A 1 99 ? 25.477 21.375 -23.922 1.00 80.62 99 SER A O 1
ATOM 789 N N . LYS A 1 100 ? 23.963 20.711 -25.460 1.00 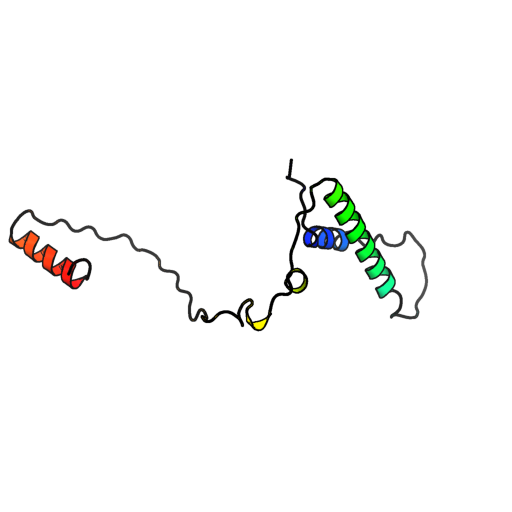84.94 100 LYS A N 1
ATOM 790 C CA . LYS A 1 100 ? 24.795 20.929 -26.642 1.00 84.94 100 LYS A CA 1
ATOM 791 C C . LY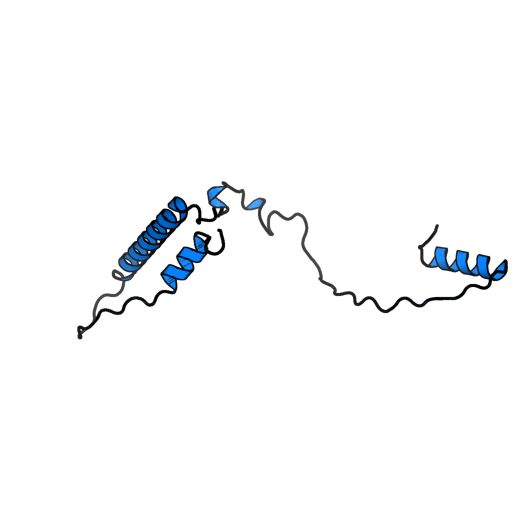S A 1 100 ? 24.213 22.066 -27.473 1.00 84.94 100 LYS A C 1
ATOM 793 O O . LYS A 1 100 ? 23.026 22.042 -27.795 1.00 84.94 100 LYS A O 1
ATOM 798 N N . ASP A 1 101 ? 25.055 23.032 -27.823 1.00 88.12 101 ASP A N 1
ATOM 799 C CA . ASP A 1 101 ? 24.690 24.104 -28.745 1.00 88.12 101 ASP A CA 1
ATOM 800 C C . ASP A 1 101 ? 24.819 23.615 -30.192 1.00 88.12 101 ASP A C 1
ATOM 802 O O . ASP A 1 101 ? 25.779 22.928 -30.553 1.00 88.12 101 ASP A O 1
ATOM 806 N N . VAL A 1 102 ? 23.833 23.958 -31.023 1.00 92.06 102 VAL A N 1
ATOM 807 C CA . VAL A 1 102 ? 23.785 23.594 -32.443 1.00 92.06 102 VAL A CA 1
ATOM 808 C C . VAL A 1 102 ? 23.868 24.863 -33.276 1.00 92.06 102 VAL A C 1
ATOM 810 O O . VAL A 1 102 ? 23.049 25.770 -33.134 1.00 92.06 102 VAL A O 1
ATOM 813 N N . GLU A 1 103 ? 24.856 24.914 -34.165 1.00 92.50 103 GLU A N 1
ATOM 814 C CA . GLU A 1 103 ? 25.046 26.046 -35.068 1.00 92.50 103 GLU A CA 1
ATOM 815 C C . GLU A 1 103 ? 23.888 26.161 -36.077 1.00 92.50 103 GLU A C 1
ATOM 817 O O . GLU A 1 103 ? 23.459 25.143 -36.633 1.00 92.50 103 GLU A O 1
ATOM 822 N N . PRO A 1 104 ? 23.406 27.382 -36.388 1.00 91.06 104 PRO A N 1
ATOM 823 C CA . PRO A 1 104 ? 22.269 27.613 -37.278 1.00 91.06 104 PRO A CA 1
ATOM 824 C C . PRO A 1 104 ? 22.677 27.514 -38.759 1.00 91.06 104 PRO A C 1
ATOM 826 O O . PRO A 1 104 ? 22.518 28.456 -39.534 1.00 91.06 104 PRO A O 1
ATOM 829 N N . ASN A 1 105 ? 23.251 26.380 -39.156 1.00 94.38 105 ASN A N 1
ATOM 830 C CA . ASN A 1 105 ? 23.611 26.070 -40.536 1.00 94.38 105 ASN A CA 1
ATOM 831 C C . ASN A 1 105 ? 23.142 24.658 -40.919 1.00 94.38 105 ASN A C 1
ATOM 833 O O . ASN A 1 105 ? 22.882 23.824 -40.052 1.00 94.38 105 ASN A O 1
ATOM 837 N N . ASP A 1 106 ? 23.051 24.383 -42.223 1.00 93.62 106 ASP A N 1
ATOM 838 C CA . ASP A 1 106 ? 22.496 23.122 -42.742 1.00 93.62 106 ASP A CA 1
ATOM 839 C C . ASP A 1 106 ? 23.221 21.885 -42.200 1.00 93.62 106 ASP A C 1
ATOM 841 O O . ASP A 1 106 ? 22.593 20.870 -41.901 1.00 93.62 106 ASP A O 1
ATOM 845 N N . LYS A 1 107 ? 24.544 21.981 -42.025 1.00 93.62 107 LYS A N 1
ATOM 846 C CA . LYS A 1 107 ? 25.349 20.900 -41.456 1.00 93.62 107 LYS A CA 1
ATOM 847 C C . LYS A 1 107 ? 25.014 20.671 -39.978 1.00 93.62 107 LYS A C 1
ATOM 849 O O . LYS A 1 107 ? 24.815 19.531 -39.584 1.00 93.62 107 LYS A O 1
ATOM 854 N N . GLY A 1 108 ? 24.893 21.735 -39.185 1.00 92.44 108 GLY A N 1
ATOM 855 C CA . GLY A 1 108 ? 24.532 21.664 -37.768 1.00 92.44 108 GLY A CA 1
ATOM 856 C C . GLY A 1 108 ? 23.152 21.046 -37.547 1.00 92.44 108 GLY A C 1
ATOM 857 O O . GLY A 1 108 ? 22.993 20.187 -36.682 1.00 92.44 108 GLY A O 1
ATOM 858 N N . ILE A 1 109 ? 22.173 21.406 -38.382 1.00 92.94 109 ILE A N 1
ATOM 859 C CA . ILE A 1 109 ? 20.831 20.809 -38.340 1.00 92.94 109 ILE A CA 1
ATOM 860 C C . ILE A 1 109 ? 20.882 19.327 -38.738 1.00 92.94 109 ILE A C 1
ATOM 862 O O . ILE A 1 109 ? 20.276 18.497 -38.062 1.00 92.94 109 ILE A O 1
ATOM 866 N N . ALA A 1 110 ? 21.609 18.977 -39.805 1.00 93.44 110 ALA A N 1
ATOM 867 C CA . ALA A 1 110 ? 21.741 17.589 -40.245 1.00 93.44 110 ALA A CA 1
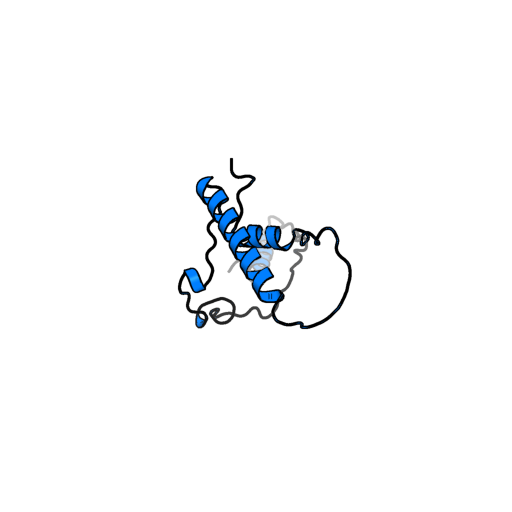ATOM 868 C C . ALA A 1 110 ? 22.406 16.706 -39.177 1.00 93.44 110 ALA A C 1
ATOM 870 O O . ALA A 1 110 ? 21.904 15.617 -38.896 1.00 93.44 110 ALA A O 1
ATOM 871 N N . ASP A 1 111 ? 23.484 17.184 -38.554 1.00 93.19 111 ASP A N 1
ATOM 872 C CA . ASP A 1 111 ? 24.202 16.472 -37.494 1.00 93.19 111 ASP A CA 1
ATOM 873 C C . ASP A 1 111 ? 23.309 16.289 -36.248 1.00 93.19 111 ASP A C 1
ATOM 875 O O . ASP A 1 111 ? 23.248 15.192 -35.692 1.00 93.19 111 ASP A O 1
ATOM 879 N N . MET A 1 112 ? 22.536 17.315 -35.860 1.00 93.06 112 MET A N 1
ATOM 880 C CA . MET A 1 112 ? 21.562 17.227 -34.760 1.00 93.06 112 MET A CA 1
ATOM 881 C C . MET A 1 112 ? 20.482 16.169 -35.025 1.00 93.06 112 MET A C 1
ATOM 883 O O . MET A 1 112 ? 20.132 15.398 -34.134 1.00 93.06 112 MET A O 1
ATOM 887 N N . VAL A 1 113 ? 19.934 16.117 -36.241 1.00 92.50 113 VAL A N 1
ATOM 888 C CA . VAL A 1 113 ? 18.896 15.135 -36.593 1.00 92.50 113 VAL A CA 1
ATOM 889 C C . VAL A 1 113 ? 19.445 13.708 -36.537 1.00 92.50 113 VAL A C 1
ATOM 891 O O . VAL A 1 113 ? 18.762 12.827 -36.018 1.00 92.50 113 VAL A O 1
ATOM 894 N N . HIS A 1 114 ? 20.674 13.473 -37.009 1.00 92.31 114 HIS A N 1
ATOM 895 C CA . HIS A 1 114 ? 21.309 12.152 -36.920 1.00 92.31 114 HIS A CA 1
ATOM 896 C C . HIS A 1 114 ? 21.486 11.698 -35.467 1.00 92.31 114 HIS A C 1
ATOM 898 O O . HIS A 1 114 ? 21.123 10.569 -35.139 1.00 92.31 114 HIS A O 1
ATOM 904 N N . GLU A 1 115 ? 21.975 12.586 -34.598 1.00 90.56 115 GLU A N 1
ATOM 905 C CA . GLU A 1 115 ? 22.143 12.315 -33.165 1.00 90.56 115 GLU A CA 1
ATOM 906 C C . GLU A 1 115 ? 20.809 11.932 -32.504 1.00 90.56 115 GLU A C 1
ATOM 908 O O . GLU A 1 115 ? 20.712 10.909 -31.832 1.00 90.56 115 GLU A O 1
ATOM 913 N N . LEU A 1 116 ? 19.733 12.680 -32.772 1.00 91.88 116 LEU A N 1
ATOM 914 C CA . LEU A 1 116 ? 18.418 12.406 -32.180 1.00 91.88 116 LEU A CA 1
ATOM 915 C C . LEU A 1 116 ? 17.789 11.081 -32.652 1.00 91.88 116 LEU A C 1
ATOM 917 O O . LEU A 1 116 ? 17.000 10.484 -31.911 1.00 91.88 116 LEU A O 1
ATOM 921 N N . ILE A 1 117 ? 18.114 10.624 -33.865 1.00 93.12 117 ILE A N 1
ATOM 922 C CA . ILE A 1 117 ? 17.688 9.317 -34.395 1.00 93.12 117 ILE A CA 1
ATOM 923 C C . ILE A 1 117 ? 18.486 8.174 -33.748 1.00 93.12 117 ILE A C 1
ATOM 925 O O . ILE A 1 117 ? 17.935 7.100 -33.458 1.00 93.12 117 ILE A O 1
ATOM 929 N N . GLU A 1 118 ? 19.785 8.382 -33.526 1.00 91.69 118 GLU A N 1
ATOM 930 C CA . GLU A 1 118 ? 20.656 7.426 -32.837 1.00 91.69 118 GLU A CA 1
ATOM 931 C C . GLU A 1 118 ? 20.202 7.232 -31.386 1.00 91.69 118 GLU A C 1
ATOM 933 O O . GLU A 1 118 ? 19.928 6.100 -30.978 1.00 91.69 118 GLU A O 1
ATOM 938 N N . ASP A 1 119 ? 19.959 8.341 -30.684 1.00 87.62 119 ASP A N 1
ATOM 939 C CA . ASP A 1 119 ? 19.445 8.389 -29.311 1.00 87.62 119 ASP A CA 1
ATOM 940 C C . ASP A 1 119 ? 17.978 7.945 -29.176 1.00 87.62 119 ASP A C 1
ATOM 942 O O . ASP A 1 119 ? 17.418 7.956 -28.078 1.00 87.62 119 ASP A O 1
ATOM 946 N N . LYS A 1 120 ? 17.319 7.559 -30.280 1.00 88.25 120 LYS A N 1
ATOM 947 C CA . LYS A 1 120 ? 15.905 7.134 -30.319 1.00 88.25 120 LYS A CA 1
ATOM 948 C C . LYS A 1 120 ? 14.944 8.162 -29.723 1.00 88.25 120 LYS A C 1
ATOM 950 O O . LYS A 1 120 ? 13.875 7.808 -29.225 1.00 88.25 120 LYS A O 1
ATOM 955 N N . THR A 1 121 ? 15.314 9.436 -29.798 1.00 86.56 121 THR A N 1
ATOM 956 C CA . THR A 1 121 ? 14.464 10.549 -29.372 1.00 86.56 121 THR A CA 1
ATOM 957 C C . THR A 1 121 ? 13.464 10.913 -30.469 1.00 86.56 121 THR A C 1
ATOM 959 O O . THR A 1 121 ? 12.313 11.228 -30.170 1.00 86.56 121 THR A O 1
ATOM 962 N N . ILE A 1 122 ? 13.877 10.824 -31.737 1.00 81.81 122 ILE A N 1
ATOM 963 C CA . ILE A 1 122 ? 13.003 10.949 -32.913 1.00 81.81 122 ILE A CA 1
ATOM 964 C C . ILE A 1 122 ? 13.234 9.767 -33.867 1.00 81.81 122 ILE A C 1
ATOM 966 O O . ILE A 1 122 ? 14.230 9.055 -33.740 1.00 81.81 122 ILE A O 1
ATOM 970 N N . ALA A 1 123 ? 12.281 9.532 -34.772 1.00 68.19 123 ALA A N 1
ATOM 971 C CA . ALA A 1 123 ? 12.268 8.402 -35.704 1.00 68.19 123 ALA A CA 1
ATOM 972 C C . ALA A 1 123 ? 12.610 8.834 -37.131 1.00 68.19 123 ALA A C 1
ATOM 974 O O . ALA A 1 123 ? 12.094 9.896 -37.550 1.00 68.19 123 ALA A O 1
#

pLDDT: mean 81.38, std 17.51, range [35.72, 94.62]

Sequence (123 aa):
EYKNARTPIEVEQEVRSLPRAQSRGQKSEPRTSVRGSEVSEAKIKRLIEQKCSELSEKGLLIKQWDLDFIDADLSWCGREGSPTKVHRIQTVVLAAKESKDVEPNDKGIADMVHELIEDKTIA

Organism: NCBI:txid412755

Foldseek 3Di:
DAPQADELVVLLVVLVPPPPPPPDDDDDDDDDPDPPPVVVVVVSVVSSVVVQVVCVVVVRYDDDDDCVNVVHDPCCDDPNVDPDDDPDDDDDDDDDDDDDDFDPDPVSVVVVVVVCVVVVVDD

Secondary structure (DSSP, 8-state):
--TT-B-HHHHHHHHHHS-----S---------SSHHHHHHHHHHHHHHHHHHHHHHTT-BPP---TTTTT--GGGSTTTS-S-----------PPPPP----SSHHHHHHHHHHHHHTTS--

Radius of gyration: 32.19 Å; chains: 1; bounding box: 46×51×93 Å